Protein AF-A0A510UBR2-F1 (afdb_monomer_lite)

Radius of gyration: 23.98 Å; chains: 1; bounding box: 68×47×43 Å

Sequence (78 aa):
MNFLMGIFGKSLWEIVKGIFLQITWQVIVERFATRVVVWGLEKLKTLTTNDVMQNTVDDVLLSLQGKRLKEVPIIKKE

Organism: Aliivibrio fischeri (NCBI:txid668)

Structure (mmCIF, N/CA/C/O backbone):
data_AF-A0A510UBR2-F1
#
_entry.id   AF-A0A510UBR2-F1
#
loop_
_atom_site.group_PDB
_atom_site.id
_atom_site.type_symbol
_atom_site.label_atom_id
_atom_site.label_alt_id
_atom_site.label_comp_id
_atom_site.label_asym_id
_atom_site.label_entity_id
_atom_site.label_seq_id
_atom_site.pdbx_PDB_ins_code
_atom_site.Cartn_x
_atom_site.Cartn_y
_atom_site.Cartn_z
_atom_site.occupancy
_atom_site.B_iso_or_equiv
_atom_site.auth_seq_id
_atom_site.auth_comp_id
_atom_site.auth_asym_id
_atom_site.auth_atom_id
_atom_site.pdbx_PDB_model_num
ATOM 1 N N . MET A 1 1 ? 34.760 15.566 -15.484 1.00 58.09 1 MET A N 1
ATOM 2 C CA . MET A 1 1 ? 34.071 14.597 -14.600 1.00 58.09 1 MET A CA 1
ATOM 3 C C . MET A 1 1 ? 32.534 14.686 -14.659 1.00 58.09 1 MET A C 1
ATOM 5 O O . MET A 1 1 ? 31.901 13.648 -14.569 1.00 58.09 1 MET A O 1
ATOM 9 N N . ASN A 1 2 ? 31.919 15.855 -14.916 1.00 70.94 2 ASN A N 1
ATOM 10 C CA . ASN A 1 2 ? 30.446 16.000 -15.009 1.00 70.94 2 ASN A CA 1
ATOM 11 C C . ASN A 1 2 ? 29.774 15.435 -16.277 1.00 70.94 2 ASN A C 1
ATOM 13 O O . ASN A 1 2 ? 28.606 15.065 -16.227 1.00 70.94 2 ASN A O 1
ATOM 17 N N . PHE A 1 3 ? 30.468 15.374 -17.417 1.00 74.69 3 PHE A N 1
ATOM 18 C CA . PHE A 1 3 ? 29.828 15.011 -18.691 1.00 74.69 3 PHE A CA 1
ATOM 19 C C . PHE A 1 3 ? 29.508 13.510 -18.791 1.00 74.69 3 PHE A C 1
ATOM 21 O O . PHE A 1 3 ? 28.380 13.134 -19.098 1.00 74.69 3 PHE A O 1
ATOM 28 N N . LEU A 1 4 ? 30.470 12.650 -18.435 1.00 76.12 4 LEU A N 1
ATOM 29 C CA . LEU A 1 4 ? 30.266 11.198 -18.380 1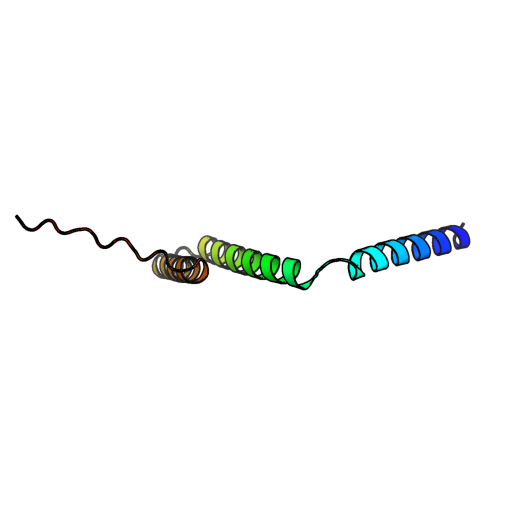.00 76.12 4 LEU A CA 1
ATOM 30 C C . LEU A 1 4 ? 29.250 10.814 -17.296 1.00 76.12 4 LEU A C 1
ATOM 32 O O . LEU A 1 4 ? 28.363 10.012 -17.564 1.00 76.12 4 LEU A O 1
ATOM 36 N N . MET A 1 5 ? 29.307 11.450 -16.119 1.00 81.00 5 MET A N 1
ATOM 37 C CA . MET A 1 5 ? 28.317 11.251 -15.053 1.00 81.00 5 MET A CA 1
ATOM 38 C C . MET A 1 5 ? 26.898 11.629 -15.516 1.00 81.00 5 MET A C 1
ATOM 40 O O . MET A 1 5 ? 25.937 10.930 -15.208 1.00 81.00 5 MET A O 1
ATOM 44 N N . GLY A 1 6 ? 26.766 12.701 -16.305 1.00 82.75 6 GLY A N 1
ATOM 45 C CA . GLY A 1 6 ? 25.491 13.135 -16.875 1.00 82.75 6 GLY A CA 1
ATOM 46 C C . GLY A 1 6 ? 24.919 12.163 -17.909 1.00 82.75 6 GLY A C 1
ATOM 47 O O . GLY A 1 6 ? 23.715 11.921 -17.910 1.00 82.75 6 GLY A O 1
ATOM 48 N N . ILE A 1 7 ? 25.762 11.572 -18.761 1.00 86.06 7 ILE A N 1
ATOM 49 C CA . ILE A 1 7 ? 25.332 10.567 -19.748 1.00 86.06 7 ILE A CA 1
ATOM 50 C C . ILE A 1 7 ? 24.945 9.258 -19.052 1.00 86.06 7 ILE A C 1
ATOM 52 O O . ILE A 1 7 ? 23.873 8.719 -19.321 1.00 86.06 7 ILE A O 1
ATOM 56 N N . PHE A 1 8 ? 25.769 8.779 -18.115 1.00 86.12 8 PHE A N 1
ATOM 57 C CA . PHE A 1 8 ? 25.468 7.572 -17.341 1.00 86.12 8 PHE A CA 1
ATOM 58 C C . PHE A 1 8 ? 24.190 7.728 -16.511 1.00 86.12 8 PHE A C 1
ATOM 60 O O . PHE A 1 8 ? 23.349 6.833 -16.514 1.00 86.12 8 PHE A O 1
ATOM 67 N N . GLY A 1 9 ? 23.999 8.876 -15.857 1.00 89.19 9 GLY A N 1
ATOM 68 C CA . GLY A 1 9 ? 22.782 9.164 -15.100 1.00 89.19 9 GLY A CA 1
ATOM 69 C C . GLY A 1 9 ? 21.532 9.215 -15.980 1.00 89.19 9 GLY A C 1
ATOM 70 O O . GLY A 1 9 ? 20.503 8.652 -15.613 1.00 89.19 9 GLY A O 1
ATOM 71 N N . LYS A 1 10 ? 21.620 9.833 -17.167 1.00 88.75 10 LYS A N 1
ATOM 72 C CA . LYS A 1 10 ? 20.507 9.862 -18.131 1.00 88.75 10 LYS A CA 1
ATOM 73 C C . LYS A 1 10 ? 20.163 8.469 -18.657 1.00 88.75 10 LYS A C 1
ATOM 75 O O . LYS A 1 10 ? 18.990 8.117 -18.673 1.00 88.75 10 LYS A O 1
ATOM 80 N N . SER A 1 11 ? 21.167 7.667 -19.004 1.00 88.50 11 SER A N 1
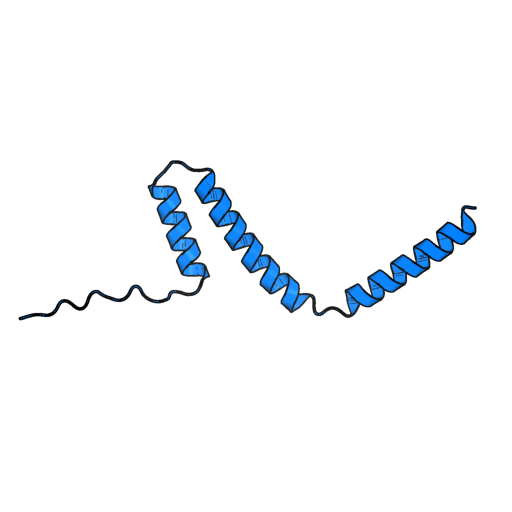ATOM 81 C CA . SER A 1 11 ? 20.970 6.290 -19.471 1.00 88.50 11 S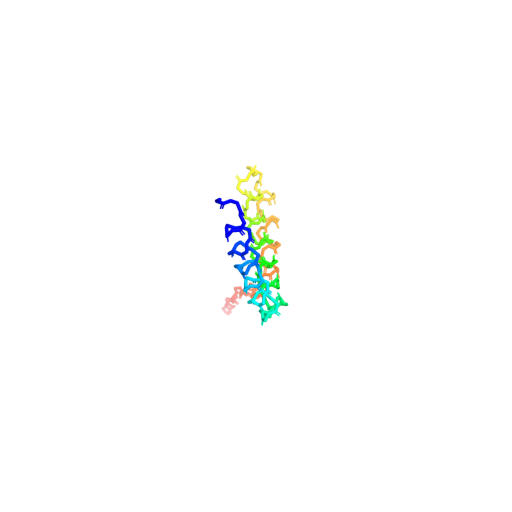ER A CA 1
ATOM 82 C C . SER A 1 11 ? 20.334 5.406 -18.391 1.00 88.50 11 SER A C 1
ATOM 84 O O . SER A 1 11 ? 19.332 4.739 -18.641 1.00 88.50 11 SER A O 1
ATOM 86 N N . LEU A 1 12 ? 20.822 5.479 -17.147 1.00 91.06 12 LEU A N 1
ATOM 87 C CA . LEU A 1 12 ? 20.207 4.781 -16.011 1.00 91.06 12 LEU A CA 1
ATOM 88 C C . LEU A 1 12 ? 18.748 5.199 -15.800 1.00 91.06 12 LEU A C 1
ATOM 90 O O . LEU A 1 12 ? 17.887 4.353 -15.569 1.00 91.06 12 LEU A O 1
ATOM 94 N N . TRP A 1 13 ? 18.455 6.494 -15.909 1.00 92.06 13 TRP A N 1
ATOM 95 C CA . TRP A 1 13 ? 17.099 7.017 -15.775 1.00 92.06 13 TRP A CA 1
ATOM 96 C C . TRP A 1 13 ? 16.161 6.522 -16.882 1.00 92.06 13 TRP A C 1
ATOM 98 O O . TRP A 1 13 ? 15.005 6.198 -16.612 1.00 92.06 13 TRP A O 1
ATOM 108 N N . GLU A 1 14 ? 16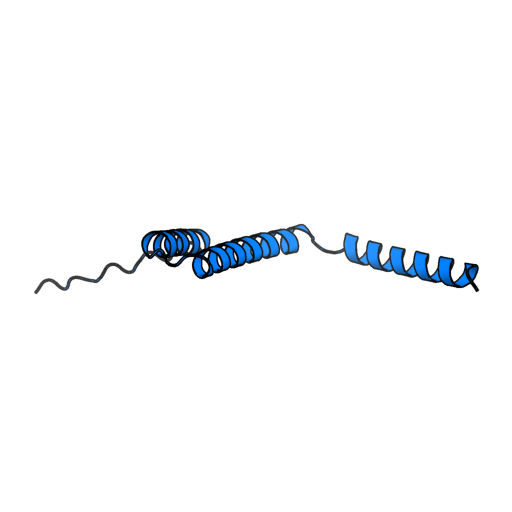.647 6.430 -18.118 1.00 90.62 14 GLU A N 1
ATOM 109 C CA . GLU A 1 14 ? 15.893 5.886 -19.251 1.00 90.62 14 GLU A CA 1
ATOM 110 C C . GLU A 1 14 ? 15.616 4.390 -19.092 1.00 90.62 14 GLU A C 1
ATOM 112 O O . GLU A 1 14 ? 14.488 3.957 -19.322 1.00 90.62 14 GLU A O 1
ATOM 117 N N . ILE A 1 15 ? 16.593 3.617 -18.610 1.00 91.06 15 ILE A N 1
ATOM 118 C CA . ILE A 1 15 ? 16.417 2.191 -18.304 1.00 91.06 15 ILE A CA 1
ATOM 119 C C . ILE A 1 15 ? 15.357 2.008 -17.213 1.00 91.06 15 ILE A C 1
ATOM 121 O O . ILE A 1 15 ? 14.421 1.228 -17.384 1.00 91.06 15 ILE A O 1
ATOM 125 N N . VAL A 1 16 ? 15.453 2.765 -16.115 1.00 90.94 16 VAL A N 1
ATOM 126 C CA . VAL A 1 16 ? 14.468 2.716 -15.023 1.00 90.94 16 VAL A CA 1
ATOM 127 C C . VAL A 1 16 ? 13.078 3.095 -15.525 1.00 90.94 16 VAL A C 1
ATOM 129 O O . VAL A 1 16 ? 12.113 2.408 -15.202 1.00 90.94 16 VAL A O 1
ATOM 132 N N . LYS A 1 17 ? 12.956 4.140 -16.349 1.00 90.44 17 LYS A N 1
ATOM 133 C CA . LYS A 1 17 ? 11.679 4.530 -16.962 1.00 90.44 17 LYS A CA 1
ATOM 134 C C . LYS A 1 17 ? 11.119 3.458 -17.889 1.00 90.44 17 LYS A C 1
ATOM 136 O O . LYS A 1 17 ? 9.915 3.224 -17.865 1.00 90.44 17 LYS A O 1
ATOM 141 N N . GLY A 1 18 ? 11.965 2.811 -18.687 1.00 89.50 18 GLY A N 1
ATOM 142 C CA . GLY A 1 18 ? 11.561 1.721 -19.573 1.00 89.50 18 GLY A CA 1
ATOM 143 C C . GLY A 1 18 ? 10.999 0.539 -18.788 1.00 89.50 18 GLY A C 1
ATOM 144 O O . GLY A 1 18 ? 9.903 0.069 -19.086 1.00 89.50 18 GLY A O 1
ATOM 145 N N . ILE A 1 19 ? 11.697 0.132 -17.726 1.00 86.75 19 ILE A N 1
ATOM 146 C CA . ILE A 1 19 ? 11.232 -0.916 -16.808 1.00 86.75 19 ILE A CA 1
ATOM 147 C C . ILE A 1 19 ? 9.928 -0.485 -16.135 1.00 86.75 19 ILE A C 1
ATOM 149 O O . ILE A 1 19 ? 8.968 -1.248 -16.104 1.00 86.75 19 ILE A O 1
ATOM 153 N N . PHE A 1 20 ? 9.864 0.752 -15.639 1.00 86.94 20 PHE A N 1
ATOM 154 C CA . PHE A 1 20 ? 8.672 1.298 -15.004 1.00 86.94 20 PHE A CA 1
ATOM 155 C C . PHE A 1 20 ? 7.469 1.239 -15.950 1.00 86.94 20 PHE A C 1
ATOM 157 O O . PHE A 1 20 ? 6.423 0.746 -15.561 1.00 86.94 20 PHE A O 1
ATOM 164 N N . LEU A 1 21 ? 7.597 1.657 -17.208 1.00 85.19 21 LEU A N 1
ATOM 165 C CA . LEU A 1 21 ? 6.490 1.644 -18.173 1.00 85.19 21 LEU A CA 1
ATOM 166 C C . LEU A 1 21 ? 6.024 0.236 -18.574 1.00 85.19 21 LEU A C 1
ATOM 168 O O . LEU A 1 21 ? 4.857 0.065 -18.915 1.00 85.19 21 LEU A O 1
ATOM 172 N N . GLN A 1 22 ? 6.906 -0.764 -18.527 1.00 84.12 22 GLN A N 1
ATOM 173 C CA . GLN A 1 22 ? 6.562 -2.158 -18.839 1.00 84.12 22 GLN A CA 1
ATOM 174 C C . GLN A 1 22 ? 5.774 -2.852 -17.721 1.00 84.12 22 GLN A C 1
ATOM 176 O O . GLN A 1 22 ? 5.158 -3.894 -17.946 1.00 84.12 22 GLN A O 1
ATOM 181 N N . ILE A 1 23 ? 5.783 -2.294 -16.512 1.00 85.81 23 ILE A N 1
ATOM 182 C CA . ILE A 1 23 ? 5.087 -2.870 -15.367 1.00 85.81 23 ILE A CA 1
ATOM 183 C C . ILE A 1 23 ? 3.575 -2.638 -15.485 1.00 85.81 23 ILE A C 1
ATOM 185 O O . ILE A 1 23 ? 3.102 -1.539 -15.772 1.00 85.81 23 ILE A O 1
ATOM 189 N N . THR A 1 24 ? 2.788 -3.674 -15.182 1.00 82.56 24 THR A N 1
ATOM 190 C CA . THR A 1 24 ? 1.327 -3.576 -15.069 1.00 82.56 24 THR A CA 1
ATOM 191 C C . THR A 1 24 ? 0.934 -2.833 -13.787 1.00 82.56 24 THR A C 1
ATOM 193 O O . THR A 1 24 ? 0.578 -3.437 -12.772 1.00 82.56 24 THR A O 1
ATOM 196 N N . TRP A 1 25 ? 0.994 -1.500 -13.826 1.00 85.06 25 TRP A N 1
ATOM 197 C CA . TRP A 1 25 ? 0.691 -0.630 -12.682 1.00 85.06 25 TRP A CA 1
ATOM 198 C C . TRP A 1 25 ? -0.693 -0.844 -12.101 1.00 85.06 25 TRP A C 1
ATOM 200 O O . TRP A 1 25 ? -0.848 -0.751 -10.891 1.00 85.06 25 TRP A O 1
ATOM 210 N N . GLN A 1 26 ? -1.675 -1.182 -12.934 1.00 83.69 26 GLN A N 1
ATOM 211 C CA . GLN A 1 26 ? -3.043 -1.425 -12.490 1.00 83.69 26 GLN A CA 1
ATOM 212 C C . GLN A 1 26 ? -3.103 -2.461 -11.355 1.00 83.69 26 GLN A C 1
ATOM 214 O O . GLN A 1 26 ? -3.656 -2.174 -10.300 1.00 83.69 26 GLN A O 1
ATOM 219 N N . VAL A 1 27 ? -2.447 -3.616 -11.519 1.00 84.50 27 VAL A N 1
ATOM 220 C CA . VAL A 1 27 ? -2.455 -4.697 -10.515 1.00 84.50 27 VAL A CA 1
ATOM 221 C C . VAL A 1 27 ? -1.689 -4.302 -9.252 1.00 84.50 27 VAL A C 1
ATOM 223 O O . VAL A 1 27 ? -2.085 -4.649 -8.137 1.00 84.50 27 VAL A O 1
ATOM 226 N N . ILE A 1 28 ? -0.575 -3.584 -9.408 1.00 86.25 28 ILE A N 1
ATOM 227 C CA . ILE A 1 28 ? 0.243 -3.140 -8.274 1.00 86.25 28 ILE A CA 1
ATOM 228 C C . ILE A 1 28 ? -0.506 -2.093 -7.459 1.00 86.25 28 ILE A C 1
ATOM 230 O O . ILE A 1 28 ? -0.582 -2.222 -6.241 1.00 86.25 28 ILE A O 1
ATOM 234 N N . VAL A 1 29 ? -1.077 -1.087 -8.121 1.00 88.44 29 VAL A N 1
ATOM 235 C CA . VAL A 1 29 ? -1.834 -0.009 -7.483 1.00 88.44 29 VAL A CA 1
ATOM 236 C C . VAL A 1 29 ? -3.070 -0.566 -6.792 1.00 88.44 29 VAL A C 1
ATOM 238 O O . VAL A 1 29 ? -3.326 -0.193 -5.655 1.00 88.44 29 VAL A O 1
ATOM 241 N N . GLU A 1 30 ? -3.784 -1.503 -7.415 1.00 82.69 30 GLU A N 1
ATOM 242 C CA . GLU A 1 30 ? -4.951 -2.150 -6.812 1.00 82.69 30 GLU A CA 1
ATOM 243 C C . GLU A 1 30 ? -4.583 -2.862 -5.500 1.00 82.69 30 GLU A C 1
ATOM 245 O O . GLU A 1 30 ? -5.153 -2.580 -4.446 1.00 82.69 30 GLU A O 1
ATOM 250 N N . ARG A 1 31 ? -3.545 -3.708 -5.520 1.00 86.25 31 ARG A N 1
ATOM 251 C CA . ARG A 1 31 ? -3.075 -4.418 -4.316 1.00 86.25 31 ARG A CA 1
ATOM 252 C C . ARG A 1 31 ? -2.488 -3.477 -3.271 1.00 86.25 31 ARG A C 1
ATOM 254 O O . ARG A 1 31 ? -2.631 -3.718 -2.072 1.00 86.25 31 ARG A O 1
ATOM 261 N N . PHE A 1 32 ? -1.795 -2.435 -3.715 1.00 90.38 32 PHE A N 1
ATOM 262 C CA . PHE A 1 32 ? -1.209 -1.436 -2.837 1.00 90.38 32 PHE A C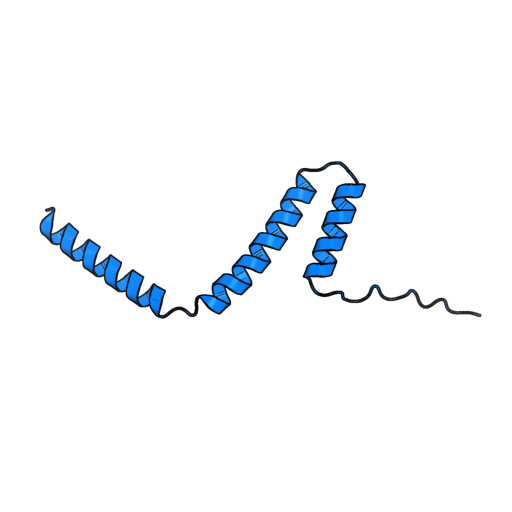A 1
ATOM 263 C C . PHE A 1 32 ? -2.296 -0.631 -2.128 1.00 90.38 32 PHE A C 1
ATOM 265 O O . PHE A 1 32 ? -2.241 -0.507 -0.910 1.00 90.38 32 PHE A O 1
ATOM 272 N N . ALA A 1 33 ? -3.319 -0.176 -2.852 1.00 86.94 33 ALA A N 1
ATOM 273 C CA . ALA A 1 33 ? -4.450 0.549 -2.288 1.00 86.94 33 ALA A CA 1
ATOM 274 C C . ALA A 1 33 ? -5.149 -0.278 -1.203 1.00 86.94 33 ALA A C 1
ATOM 276 O O . ALA A 1 33 ? -5.332 0.213 -0.091 1.00 86.94 33 ALA A O 1
ATOM 277 N N . THR A 1 34 ? -5.441 -1.558 -1.465 1.00 87.44 34 THR A N 1
ATOM 278 C CA . THR A 1 34 ? -6.026 -2.445 -0.448 1.00 87.44 34 THR A CA 1
ATOM 279 C C . THR A 1 34 ? -5.140 -2.551 0.795 1.00 87.44 34 THR A C 1
ATOM 281 O O . THR A 1 34 ? -5.626 -2.398 1.913 1.00 87.44 34 THR A O 1
ATOM 284 N N . ARG A 1 35 ? -3.829 -2.77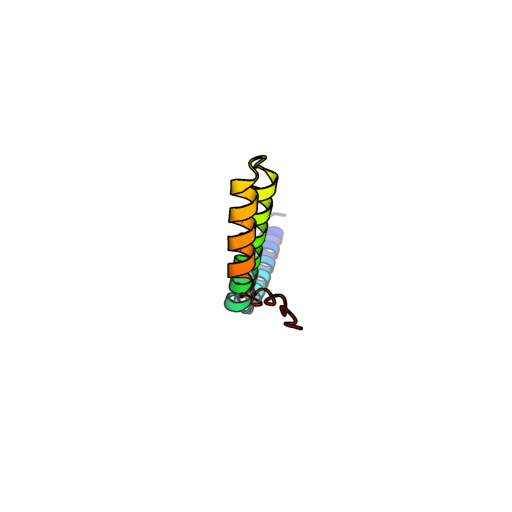5 0.623 1.00 88.19 35 ARG A N 1
ATOM 285 C CA . ARG A 1 35 ? -2.886 -2.894 1.749 1.00 88.19 35 ARG A CA 1
ATOM 286 C C . ARG A 1 35 ? -2.759 -1.597 2.548 1.00 88.19 35 ARG A C 1
ATOM 288 O O . ARG A 1 35 ? -2.688 -1.660 3.769 1.00 88.19 35 ARG A O 1
ATOM 295 N N . VAL A 1 36 ? -2.753 -0.444 1.882 1.00 90.38 36 VAL A N 1
ATOM 296 C CA . VAL A 1 36 ? -2.675 0.874 2.530 1.00 90.38 36 VAL A CA 1
ATOM 297 C C . VAL A 1 36 ? -3.930 1.161 3.343 1.00 90.38 36 VAL A C 1
ATOM 299 O O . VAL A 1 36 ? -3.819 1.626 4.473 1.00 90.38 36 VAL A O 1
ATOM 302 N N . VAL A 1 37 ? -5.111 0.855 2.804 1.00 88.88 37 VAL A N 1
ATOM 303 C CA . VAL A 1 37 ? -6.382 1.044 3.517 1.00 88.88 37 VAL A CA 1
ATOM 304 C C . VAL A 1 37 ? -6.440 0.160 4.764 1.00 88.88 37 VAL A C 1
ATOM 306 O O . VAL A 1 37 ? -6.725 0.665 5.846 1.00 88.88 37 VAL A O 1
ATOM 309 N N . VAL A 1 38 ? -6.103 -1.128 4.641 1.00 89.62 38 VAL A N 1
ATOM 310 C CA . VAL A 1 38 ? -6.047 -2.068 5.777 1.00 89.62 38 VAL A CA 1
ATOM 311 C C . VAL A 1 38 ? -5.060 -1.585 6.840 1.00 89.62 38 VAL A C 1
ATOM 313 O O . VAL A 1 38 ? -5.427 -1.449 8.003 1.00 89.62 38 VAL A O 1
ATOM 316 N N . TRP A 1 39 ? -3.836 -1.244 6.433 1.00 91.88 39 TRP A N 1
ATOM 317 C CA . TRP A 1 39 ? -2.812 -0.736 7.345 1.00 91.88 39 TRP A CA 1
ATOM 318 C C . TRP A 1 39 ? -3.242 0.563 8.038 1.00 91.88 39 TRP A C 1
ATOM 320 O O . TRP A 1 39 ? -3.024 0.730 9.235 1.00 91.88 39 TRP A O 1
ATOM 330 N N . GLY A 1 40 ? -3.876 1.482 7.307 1.00 90.56 40 GLY A N 1
ATOM 331 C CA . GLY A 1 40 ? -4.370 2.742 7.857 1.00 90.56 40 GLY A CA 1
ATOM 332 C C . GLY A 1 40 ? -5.447 2.522 8.916 1.00 90.56 40 GLY A C 1
ATOM 333 O O . GLY A 1 40 ? -5.378 3.114 9.990 1.00 90.56 40 GLY A O 1
ATOM 334 N N . LEU A 1 41 ? -6.398 1.625 8.651 1.00 88.62 41 LEU A N 1
ATOM 335 C CA . LEU A 1 41 ? -7.437 1.250 9.611 1.00 88.62 41 LEU A CA 1
ATOM 336 C C . LEU A 1 41 ? -6.838 0.604 10.867 1.00 88.62 41 LEU A C 1
ATOM 338 O O . LEU A 1 41 ? -7.139 1.039 11.977 1.00 88.62 41 LEU A O 1
ATOM 342 N N . GLU A 1 42 ? -5.916 -0.347 10.718 1.00 87.31 42 GLU A N 1
ATOM 343 C CA . GLU A 1 42 ? -5.205 -0.947 11.856 1.00 87.31 42 GLU A CA 1
ATOM 344 C C . GLU A 1 42 ? -4.445 0.101 12.679 1.00 87.31 42 GLU A C 1
ATOM 346 O O . GLU A 1 42 ? -4.474 0.074 13.911 1.00 87.31 42 GLU A O 1
ATOM 351 N N . LYS A 1 43 ? -3.806 1.079 12.026 1.00 89.44 43 LYS A N 1
ATOM 352 C CA . LYS A 1 43 ? -3.138 2.178 12.730 1.00 89.44 43 LYS A CA 1
ATOM 353 C C . LYS A 1 43 ? -4.114 3.055 13.497 1.00 89.44 43 LYS A C 1
ATOM 355 O O . LYS A 1 43 ? -3.850 3.353 14.661 1.00 89.44 43 LYS A O 1
ATOM 360 N N . LEU A 1 44 ? -5.247 3.414 12.901 1.00 85.75 44 LEU A N 1
ATOM 361 C CA . LEU A 1 44 ? -6.287 4.180 13.589 1.00 85.75 44 LEU A CA 1
ATOM 362 C C . LEU A 1 44 ? -6.813 3.434 14.822 1.00 85.75 44 LEU A C 1
ATOM 364 O O . LEU A 1 44 ? -6.974 4.053 15.872 1.00 85.75 44 LEU A O 1
ATOM 368 N N . LYS A 1 45 ? -6.972 2.107 14.740 1.00 84.50 45 LYS A N 1
ATOM 369 C CA . LYS A 1 45 ? -7.320 1.260 15.891 1.00 84.50 45 LYS A CA 1
ATOM 370 C C . LYS A 1 45 ? -6.278 1.339 17.011 1.00 84.50 45 LYS A C 1
ATOM 372 O O . LYS A 1 45 ? -6.646 1.457 18.172 1.00 84.50 45 LYS A O 1
ATOM 377 N N . THR A 1 46 ? -4.983 1.314 16.685 1.00 84.75 46 THR A N 1
ATOM 378 C CA . THR A 1 46 ? -3.913 1.392 17.705 1.00 84.75 46 THR A CA 1
ATOM 379 C C . THR A 1 46 ? -3.781 2.758 18.380 1.00 84.75 46 THR A C 1
ATOM 381 O O . THR A 1 46 ? -3.199 2.849 19.457 1.00 84.75 46 THR A O 1
ATOM 384 N N . LEU A 1 47 ? -4.302 3.818 17.760 1.00 86.94 47 LEU A N 1
ATOM 385 C CA . LEU A 1 47 ? -4.236 5.187 18.279 1.00 86.94 47 LEU A CA 1
ATOM 386 C C . LEU A 1 47 ? -5.453 5.565 19.133 1.00 86.94 47 LEU A C 1
ATOM 388 O O . LEU A 1 47 ? -5.473 6.646 19.718 1.00 86.94 47 LEU A O 1
ATOM 392 N N . THR A 1 48 ? -6.461 4.694 19.213 1.00 80.50 48 THR A N 1
ATOM 393 C CA . THR A 1 48 ? -7.668 4.919 20.008 1.00 80.50 48 THR A CA 1
ATOM 394 C C . THR A 1 48 ? -7.758 3.921 21.156 1.00 80.50 48 THR A C 1
ATOM 396 O O . THR A 1 48 ? -7.602 2.719 20.972 1.00 80.50 48 THR A O 1
ATOM 399 N N . THR A 1 49 ? -8.035 4.418 22.358 1.00 79.00 49 THR A N 1
ATOM 400 C CA . THR A 1 49 ? -8.361 3.619 23.553 1.00 79.00 49 THR A CA 1
ATOM 401 C C . THR A 1 49 ? -9.866 3.443 23.743 1.00 79.00 49 THR A C 1
ATOM 403 O O . THR A 1 49 ? -10.290 2.846 24.723 1.00 79.00 49 THR A O 1
ATOM 406 N N . ASN A 1 50 ? -10.685 3.981 22.834 1.00 82.75 50 ASN A N 1
ATOM 407 C CA . ASN A 1 50 ? -12.132 3.856 22.911 1.00 82.75 50 ASN A CA 1
ATOM 408 C C . ASN A 1 50 ? -12.591 2.543 22.264 1.00 82.75 50 ASN A C 1
ATOM 410 O O . ASN A 1 50 ? -12.489 2.372 21.046 1.00 82.75 50 ASN A O 1
ATOM 414 N N . ASP A 1 51 ? -13.164 1.666 23.082 1.00 79.00 51 ASP A N 1
ATOM 415 C CA . ASP A 1 51 ? -13.613 0.330 22.683 1.00 79.00 51 ASP A CA 1
ATOM 416 C C . ASP A 1 51 ? -14.648 0.364 21.541 1.00 79.00 51 ASP A C 1
ATOM 418 O O . ASP A 1 51 ? -14.630 -0.478 20.645 1.00 79.00 51 ASP A O 1
ATOM 422 N N . VAL A 1 52 ? -15.524 1.376 21.504 1.00 81.19 52 VAL A N 1
ATOM 423 C CA . VAL A 1 52 ? -16.540 1.545 20.446 1.00 81.19 52 VAL A CA 1
ATOM 424 C C . VAL A 1 52 ? -15.883 1.860 19.102 1.00 81.19 52 VAL A C 1
ATOM 426 O O . VAL A 1 52 ? -16.279 1.319 18.067 1.00 81.19 52 VAL A O 1
ATOM 429 N N . MET A 1 53 ? -14.851 2.706 19.105 1.00 78.56 53 MET A N 1
ATOM 430 C CA . MET A 1 53 ? -14.089 3.013 17.893 1.00 78.56 53 MET A CA 1
ATOM 431 C C . MET A 1 53 ? -13.248 1.837 17.417 1.00 78.56 53 MET A C 1
ATOM 433 O O . MET A 1 53 ? -13.198 1.594 16.214 1.00 78.56 53 MET A O 1
ATOM 437 N N . GLN A 1 54 ? -12.651 1.066 18.326 1.00 83.62 54 GLN A N 1
ATOM 438 C CA . GLN A 1 54 ? -11.936 -0.154 17.949 1.00 83.62 54 GLN A CA 1
ATOM 439 C C . GLN A 1 54 ? -12.870 -1.173 17.283 1.00 83.62 54 GLN A C 1
ATOM 441 O O . GLN A 1 54 ? -12.541 -1.684 16.213 1.00 83.62 54 GLN A O 1
ATOM 446 N N . ASN A 1 55 ? -14.059 -1.389 17.855 1.00 82.50 55 ASN A N 1
ATOM 447 C CA . ASN A 1 55 ? -15.072 -2.285 17.291 1.00 82.50 55 ASN A CA 1
ATOM 448 C C . ASN A 1 55 ? -15.573 -1.806 15.920 1.00 82.50 55 ASN A C 1
ATOM 450 O O . ASN A 1 55 ? -15.739 -2.605 15.004 1.00 82.50 55 ASN A O 1
ATOM 454 N N . THR A 1 56 ? -15.752 -0.493 15.744 1.00 85.75 56 THR A N 1
ATOM 455 C CA . THR A 1 56 ? -16.171 0.083 14.454 1.00 85.75 56 THR A CA 1
ATOM 456 C C . THR A 1 56 ? -15.114 -0.145 13.374 1.00 85.75 56 THR A C 1
ATOM 458 O O . THR A 1 56 ? -15.438 -0.498 12.241 1.00 85.75 56 THR A O 1
ATOM 461 N N . VAL A 1 57 ? -13.837 0.044 13.715 1.00 84.69 57 VAL A N 1
ATOM 462 C CA . VAL A 1 57 ? -12.735 -0.212 12.784 1.00 84.69 57 VAL A CA 1
ATOM 463 C C . VAL A 1 57 ? -12.659 -1.696 12.422 1.00 84.69 57 VAL A C 1
ATOM 465 O O . VAL A 1 57 ? -12.474 -2.011 11.247 1.00 84.69 57 VAL A O 1
ATOM 468 N N . ASP A 1 58 ? -12.861 -2.597 13.385 1.00 84.81 58 ASP A N 1
ATOM 469 C CA . ASP A 1 58 ? -12.888 -4.044 13.140 1.00 84.81 58 ASP A CA 1
ATOM 470 C C . ASP A 1 58 ? -14.032 -4.461 12.209 1.00 84.81 58 ASP A C 1
ATOM 472 O O . ASP A 1 58 ? -13.811 -5.234 11.274 1.00 84.81 58 ASP A O 1
ATOM 476 N N . ASP A 1 59 ? -15.231 -3.906 12.395 1.00 84.38 59 ASP A N 1
ATOM 477 C CA . ASP A 1 59 ? -16.381 -4.168 11.526 1.00 84.38 59 ASP A CA 1
ATOM 478 C C . ASP A 1 59 ? -16.134 -3.687 10.086 1.00 84.38 59 ASP A C 1
ATOM 480 O O . ASP A 1 59 ? -16.465 -4.381 9.117 1.00 84.38 59 ASP A O 1
ATOM 484 N N . VAL A 1 60 ? -15.504 -2.518 9.925 1.00 84.38 60 VAL A N 1
ATOM 485 C CA . VAL A 1 60 ? -15.111 -1.991 8.609 1.00 84.38 60 VAL A CA 1
ATOM 486 C C . VAL A 1 60 ? -14.040 -2.875 7.970 1.00 84.38 60 VAL A C 1
ATOM 488 O O . VAL A 1 60 ? -14.145 -3.197 6.784 1.00 84.38 60 VAL A O 1
ATOM 491 N N . LEU A 1 61 ? -13.042 -3.320 8.736 1.00 85.56 61 LEU A N 1
ATOM 492 C CA . LEU A 1 61 ? -11.986 -4.210 8.251 1.00 85.56 61 LEU A CA 1
ATOM 493 C C . LEU A 1 61 ? -12.564 -5.551 7.769 1.00 85.56 61 LEU A C 1
ATOM 495 O O . LEU A 1 61 ? -12.253 -5.998 6.665 1.00 85.56 61 LEU A O 1
ATOM 499 N N . LEU A 1 62 ? -13.466 -6.148 8.555 1.00 83.56 62 LEU A N 1
ATOM 500 C CA . LEU A 1 62 ? -14.194 -7.377 8.219 1.00 83.56 62 LEU A CA 1
ATOM 501 C C . LEU A 1 62 ? -15.073 -7.216 6.975 1.00 83.56 62 LEU A C 1
ATOM 503 O O . LEU A 1 62 ? -15.152 -8.120 6.141 1.00 83.56 62 LEU A O 1
ATOM 507 N N . SER A 1 63 ? -15.725 -6.061 6.827 1.00 80.38 63 SER A N 1
ATOM 508 C CA . SER A 1 63 ? -16.510 -5.735 5.636 1.00 80.38 63 SER A CA 1
ATOM 509 C C . SER A 1 63 ? -15.629 -5.647 4.385 1.00 80.38 63 SER A C 1
ATOM 511 O O . SER A 1 63 ? -15.984 -6.203 3.344 1.00 80.38 63 SER A O 1
ATOM 513 N N . LEU A 1 64 ? -14.466 -4.993 4.484 1.00 79.31 64 LEU A N 1
ATOM 514 C CA . LEU A 1 64 ? -13.512 -4.824 3.380 1.00 79.31 64 LEU A CA 1
ATOM 515 C C . LEU A 1 64 ? -12.812 -6.126 2.975 1.00 79.31 64 LEU A C 1
ATOM 517 O O . LEU A 1 64 ? -12.501 -6.312 1.801 1.00 79.31 64 LEU A O 1
ATOM 521 N N . GLN A 1 65 ? -12.590 -7.045 3.915 1.00 77.12 65 GLN A N 1
ATOM 522 C CA . GLN A 1 65 ? -12.006 -8.365 3.642 1.00 77.12 65 GLN A CA 1
ATOM 523 C C . GLN A 1 65 ? -12.992 -9.345 2.982 1.00 77.12 65 GLN A C 1
ATOM 525 O O . GLN A 1 65 ? -12.629 -10.485 2.696 1.00 77.12 65 GLN A O 1
ATOM 530 N N . GLY A 1 66 ? -14.219 -8.899 2.694 1.00 68.69 66 GLY A N 1
ATOM 531 C CA . GLY A 1 66 ? -15.252 -9.716 2.077 1.00 68.69 66 GLY A CA 1
ATOM 532 C C . GLY A 1 66 ? -15.860 -10.659 3.103 1.00 68.69 66 GLY A C 1
ATOM 533 O O . GLY A 1 66 ? -15.438 -11.805 3.222 1.00 68.69 66 GLY A O 1
ATOM 534 N N . LYS A 1 67 ? -16.858 -10.150 3.837 1.00 53.34 67 LYS A N 1
ATOM 535 C CA . LYS A 1 67 ? -17.811 -10.875 4.698 1.00 53.34 67 LYS A CA 1
ATOM 536 C C . LYS A 1 67 ? -17.764 -12.410 4.517 1.00 53.34 67 LYS A C 1
ATOM 538 O O . LYS A 1 67 ? -18.540 -12.987 3.756 1.00 53.34 67 LYS A O 1
ATOM 543 N N . ARG A 1 68 ? -16.914 -13.107 5.279 1.00 54.84 68 ARG A N 1
ATOM 544 C CA . ARG A 1 68 ? -17.248 -14.471 5.706 1.00 54.84 68 ARG A CA 1
ATOM 545 C C . ARG A 1 68 ? -18.350 -14.263 6.736 1.00 54.84 68 ARG A C 1
ATOM 547 O O . ARG A 1 68 ? -18.109 -13.674 7.785 1.00 54.84 68 ARG A O 1
ATOM 554 N N . LEU A 1 69 ? -19.585 -14.586 6.355 1.00 52.84 69 LEU A N 1
ATOM 555 C CA . LEU A 1 69 ? -20.750 -14.495 7.234 1.00 52.84 69 LEU A CA 1
ATOM 556 C C . LEU A 1 69 ? -20.388 -15.117 8.586 1.00 52.84 69 LEU A C 1
ATOM 558 O O . LEU A 1 69 ? -19.858 -16.226 8.617 1.00 52.84 69 LEU A O 1
ATOM 562 N N . LYS A 1 70 ? -20.645 -14.392 9.680 1.00 55.25 70 LYS A N 1
ATOM 563 C CA . LYS A 1 70 ? -20.508 -14.917 11.041 1.00 55.25 70 LYS A CA 1
ATOM 564 C C . LYS A 1 70 ? -21.304 -16.219 11.089 1.00 55.25 70 LYS A C 1
ATOM 566 O O . LYS A 1 70 ? -22.509 -16.185 10.838 1.00 55.25 70 LYS A O 1
ATOM 571 N N . GLU A 1 71 ? -20.629 -17.345 11.313 1.00 55.28 71 GLU A N 1
ATOM 572 C CA . GLU A 1 71 ? -21.291 -18.642 11.429 1.00 55.28 71 GLU A CA 1
ATOM 573 C C . GLU A 1 71 ? -22.364 -18.506 12.510 1.00 55.28 71 GLU A C 1
ATOM 575 O O . GLU A 1 71 ? -22.074 -18.171 13.661 1.00 55.28 71 GLU A O 1
ATOM 580 N N . VAL A 1 72 ? -23.628 -18.639 12.106 1.00 62.41 72 VAL A N 1
ATOM 581 C CA . VAL A 1 72 ? -24.755 -18.568 13.032 1.00 62.41 72 VAL A CA 1
ATOM 582 C C . VAL A 1 72 ? -24.579 -19.741 13.997 1.00 62.41 72 VAL A C 1
ATOM 584 O O . VAL A 1 72 ? -24.483 -20.874 13.520 1.00 62.41 72 VAL A O 1
ATOM 587 N N . PRO A 1 73 ? -24.509 -19.521 15.324 1.00 62.72 73 PRO A N 1
ATOM 588 C CA . PRO A 1 73 ? -24.415 -20.627 16.263 1.00 62.72 73 PRO A CA 1
ATOM 589 C C . PRO A 1 73 ? -25.634 -21.524 16.050 1.00 62.72 73 PRO A C 1
ATOM 591 O O . PRO A 1 73 ? -26.776 -21.069 16.145 1.00 62.72 73 PRO A O 1
ATOM 594 N N . ILE A 1 74 ? -25.394 -22.787 15.700 1.00 60.84 74 ILE A N 1
ATOM 595 C CA . ILE A 1 74 ? -26.452 -23.771 15.494 1.00 60.84 74 ILE A CA 1
ATOM 596 C C . ILE A 1 74 ? -27.061 -24.030 16.873 1.00 60.84 74 ILE A C 1
ATOM 598 O O . ILE A 1 74 ? -26.519 -24.791 17.672 1.00 60.84 74 ILE A O 1
ATOM 602 N N . ILE A 1 75 ? -28.166 -23.353 17.185 1.00 65.12 75 ILE A N 1
ATOM 603 C CA . ILE A 1 75 ? -28.949 -23.636 18.385 1.00 65.12 75 ILE A CA 1
ATOM 604 C C . ILE A 1 75 ? -29.577 -25.010 18.156 1.00 65.12 75 ILE A C 1
ATOM 606 O O . ILE A 1 75 ? -30.581 -25.142 17.454 1.00 65.12 75 ILE A O 1
ATOM 610 N N . LYS A 1 76 ? -28.940 -26.047 18.700 1.00 51.41 76 LYS A N 1
ATOM 611 C CA . LYS A 1 76 ? -29.479 -27.403 18.730 1.00 51.41 76 LYS A CA 1
ATOM 612 C C . LYS A 1 76 ? -30.710 -27.369 19.639 1.00 51.41 76 LYS A C 1
ATOM 614 O O . LYS A 1 76 ? -30.568 -27.303 20.854 1.00 51.41 76 LYS A O 1
ATOM 619 N N . LYS A 1 77 ? -31.906 -27.314 19.047 1.00 50.97 77 LYS A N 1
ATOM 620 C CA . LYS A 1 77 ? -33.146 -27.563 19.786 1.00 50.97 77 LYS A CA 1
ATOM 621 C C . LYS A 1 77 ? -33.194 -29.055 20.111 1.00 50.97 77 LYS A C 1
ATOM 623 O O . LYS A 1 77 ? -33.067 -29.868 19.195 1.00 50.97 77 LYS A O 1
ATOM 628 N N . GLU A 1 78 ? -33.270 -29.349 21.406 1.00 55.41 78 GLU A N 1
ATOM 629 C CA . GLU A 1 78 ? -33.597 -30.668 21.961 1.00 55.41 78 GLU A CA 1
ATOM 630 C C . GLU A 1 78 ? -34.979 -31.147 21.505 1.00 55.41 78 GLU A C 1
ATOM 632 O O . GLU A 1 78 ? -35.874 -30.286 21.317 1.00 55.41 78 GLU A O 1
#

Foldseek 3Di:
DPPVVVVVVVVVVVVVVVVVVPDPVVVVVVVVVLVVVLVVLVVVLVVDPDPVSVVVSVVVNCVSVPDPDDPDPPPPDD

pLDDT: mean 80.31, std 11.53, range [50.97, 92.06]

Secondary structure (DSSP, 8-state):
-HHHHHHHHHHHHHHHHHHHHHS-HHHHHHHHHHHHHHHHHHHHHHT---HHHHHHHHHHHHHHTT------------